Protein AF-X0WG64-F1 (afdb_monomer_lite)

Structure (mmCIF, N/CA/C/O backbone):
data_AF-X0WG64-F1
#
_entry.id   AF-X0WG64-F1
#
loop_
_atom_site.group_PDB
_atom_site.id
_atom_site.type_symbol
_atom_site.label_atom_id
_atom_site.label_alt_id
_atom_site.label_comp_id
_atom_site.label_asym_id
_atom_site.label_entity_id
_atom_site.label_seq_id
_atom_site.pdbx_PDB_ins_code
_atom_site.Cartn_x
_atom_site.Cartn_y
_atom_site.Cartn_z
_atom_site.occupancy
_atom_site.B_iso_or_equiv
_atom_site.auth_seq_id
_atom_site.auth_comp_id
_atom_site.auth_asym_id
_atom_site.auth_atom_id
_atom_site.pdbx_PDB_model_num
ATOM 1 N N . MET A 1 1 ? -13.871 -3.771 12.483 1.00 64.31 1 MET A N 1
ATOM 2 C CA . MET A 1 1 ? -13.873 -3.910 11.014 1.00 64.31 1 MET A CA 1
ATOM 3 C C . MET A 1 1 ? -12.512 -3.430 10.555 1.00 64.31 1 MET A C 1
ATOM 5 O O . MET A 1 1 ? -12.161 -2.310 10.900 1.00 64.31 1 MET A O 1
ATOM 9 N N . GLU A 1 2 ? -11.718 -4.296 9.933 1.00 74.75 2 GLU A N 1
ATOM 10 C CA . GLU A 1 2 ? -10.364 -3.964 9.475 1.00 74.75 2 GLU A CA 1
ATOM 11 C C . GLU A 1 2 ? -10.422 -3.483 8.025 1.00 74.75 2 GLU A C 1
ATOM 13 O O . GLU A 1 2 ? -11.144 -4.061 7.213 1.00 74.75 2 GLU A O 1
ATOM 18 N N . LEU A 1 3 ? -9.712 -2.396 7.721 1.00 78.44 3 LEU A N 1
ATOM 19 C CA . LEU A 1 3 ? -9.601 -1.850 6.370 1.00 78.44 3 LEU A CA 1
ATOM 20 C C . LEU A 1 3 ? -8.249 -2.271 5.801 1.00 78.44 3 LEU A C 1
ATOM 22 O O . LEU A 1 3 ? -7.206 -2.017 6.411 1.00 78.44 3 LEU A O 1
ATOM 26 N N . GLY A 1 4 ? -8.281 -2.922 4.641 1.00 83.25 4 GLY A N 1
ATOM 27 C CA . GLY A 1 4 ? -7.089 -3.404 3.958 1.00 83.25 4 GLY A CA 1
ATOM 28 C C . GLY A 1 4 ? -7.017 -2.976 2.499 1.00 83.25 4 GLY A C 1
ATOM 29 O O . GLY A 1 4 ? -7.963 -2.409 1.951 1.00 83.25 4 GLY A O 1
ATOM 30 N N . VAL A 1 5 ? -5.870 -3.242 1.879 1.00 84.75 5 VAL A N 1
ATOM 31 C CA . VAL A 1 5 ? -5.602 -2.956 0.463 1.00 84.75 5 VAL A CA 1
ATOM 32 C C . VAL A 1 5 ? -4.997 -4.170 -0.227 1.00 84.75 5 VAL A C 1
ATOM 34 O O . VAL A 1 5 ? -4.210 -4.904 0.368 1.00 84.75 5 VAL A O 1
ATOM 37 N N . MET A 1 6 ? -5.335 -4.374 -1.498 1.00 85.31 6 MET A N 1
ATOM 38 C CA . MET A 1 6 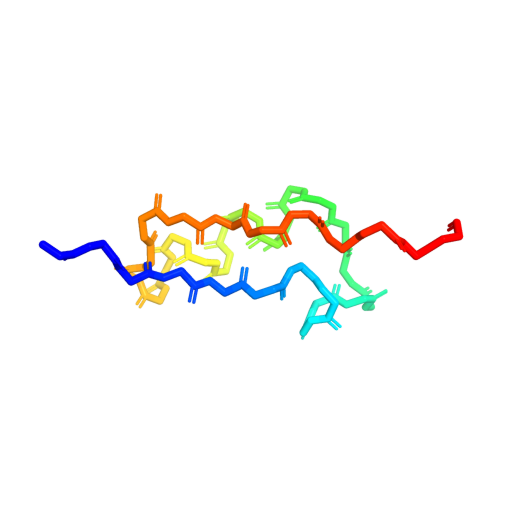? -4.679 -5.392 -2.314 1.00 85.31 6 MET A CA 1
ATOM 39 C C . MET A 1 6 ? -3.265 -4.943 -2.677 1.00 85.31 6 MET A C 1
ATOM 41 O O . MET A 1 6 ? -3.072 -3.850 -3.209 1.00 85.31 6 MET A O 1
ATOM 45 N N . 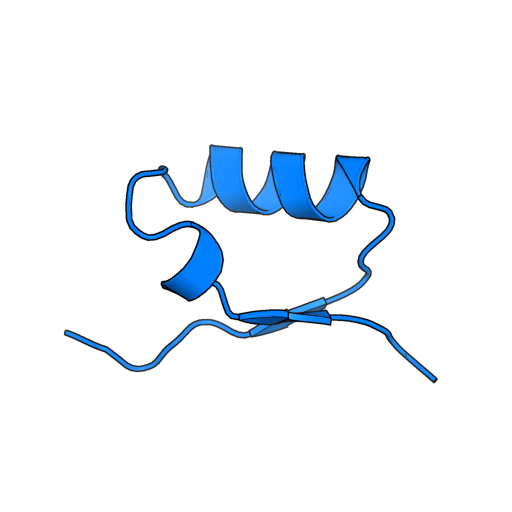ALA A 1 7 ? -2.279 -5.817 -2.474 1.00 81.69 7 ALA A N 1
ATOM 46 C CA . ALA A 1 7 ? -0.886 -5.563 -2.841 1.00 81.69 7 ALA A CA 1
ATOM 47 C C . ALA A 1 7 ? -0.720 -5.224 -4.334 1.00 81.69 7 ALA A C 1
ATOM 49 O O . ALA A 1 7 ? 0.180 -4.479 -4.703 1.00 81.69 7 ALA A O 1
ATOM 50 N N . ASN A 1 8 ? -1.640 -5.691 -5.186 1.00 82.44 8 ASN A N 1
ATOM 51 C CA . ASN A 1 8 ? -1.666 -5.367 -6.612 1.00 82.44 8 ASN A CA 1
ATOM 52 C C . ASN A 1 8 ? -1.861 -3.863 -6.904 1.00 82.44 8 ASN A C 1
ATOM 54 O O . ASN A 1 8 ? -1.480 -3.394 -7.970 1.00 82.44 8 ASN A O 1
ATOM 58 N N . CYS A 1 9 ? -2.395 -3.075 -5.961 1.00 81.56 9 CYS A N 1
ATOM 59 C CA . CYS A 1 9 ? -2.425 -1.609 -6.067 1.00 81.56 9 CYS A CA 1
ATOM 60 C C . CYS A 1 9 ? -1.024 -0.971 -5.994 1.00 81.56 9 CYS A C 1
ATOM 62 O O . CYS A 1 9 ? -0.878 0.221 -6.257 1.00 81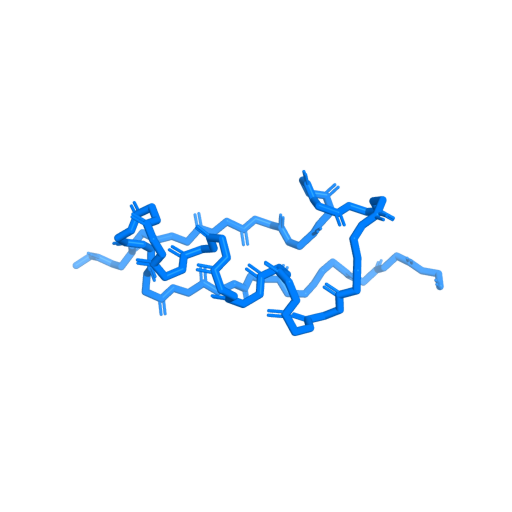.56 9 CYS A O 1
ATOM 64 N N . PHE A 1 10 ? -0.006 -1.754 -5.632 1.00 83.44 10 PHE A N 1
ATOM 65 C CA . PHE A 1 10 ? 1.386 -1.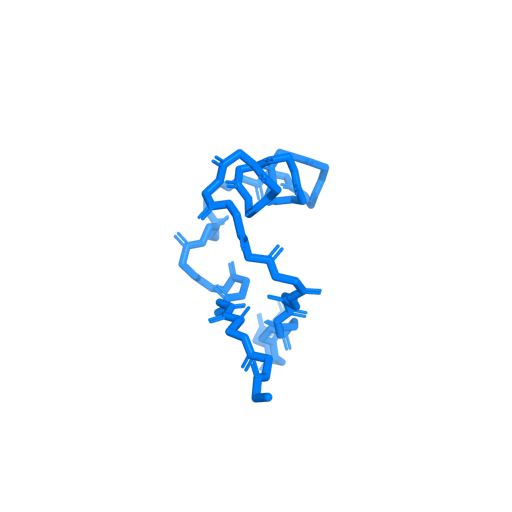347 -5.481 1.00 83.44 10 PHE A CA 1
ATOM 66 C C . PHE A 1 10 ? 2.328 -2.236 -6.305 1.00 83.44 10 PHE A C 1
ATOM 68 O O . PHE A 1 10 ? 3.483 -2.403 -5.936 1.00 83.44 10 PHE A O 1
ATOM 75 N N . SER A 1 11 ? 1.862 -2.798 -7.426 1.00 80.44 11 SER A N 1
ATOM 76 C CA . SER A 1 11 ? 2.641 -3.729 -8.260 1.00 80.44 11 SER A CA 1
ATOM 77 C C . SER A 1 11 ? 3.948 -3.152 -8.831 1.00 80.44 11 SER A C 1
ATOM 79 O O . SER A 1 11 ? 4.785 -3.907 -9.310 1.00 80.44 11 SER A O 1
ATOM 81 N N . ASP A 1 12 ? 4.121 -1.826 -8.812 1.00 86.06 12 ASP A N 1
ATOM 82 C CA . ASP A 1 12 ? 5.362 -1.137 -9.202 1.00 86.06 12 ASP A CA 1
ATOM 83 C C . ASP A 1 12 ? 6.373 -0.997 -8.046 1.00 86.06 12 ASP A C 1
ATOM 85 O O . ASP A 1 12 ? 7.526 -0.630 -8.267 1.00 86.06 12 ASP A O 1
ATOM 89 N N . LYS A 1 13 ? 5.966 -1.320 -6.813 1.00 82.69 13 LYS A N 1
ATOM 90 C CA . LYS A 1 13 ? 6.759 -1.128 -5.597 1.00 82.69 13 LYS A CA 1
ATOM 91 C C . LYS A 1 13 ? 7.258 -2.449 -5.032 1.00 82.69 13 LYS A C 1
ATOM 93 O O . LYS A 1 13 ? 6.613 -3.490 -5.129 1.00 82.69 13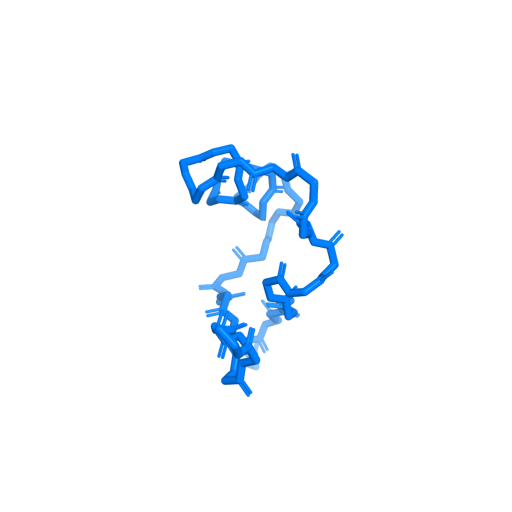 LYS A O 1
ATOM 98 N N . SER A 1 14 ? 8.383 -2.374 -4.328 1.00 87.94 14 SER A N 1
ATOM 99 C CA . SER A 1 14 ? 8.854 -3.461 -3.473 1.00 87.94 14 SER A CA 1
ATOM 100 C C . SER A 1 14 ? 7.860 -3.747 -2.341 1.00 87.94 14 SER A C 1
ATOM 102 O O . SER A 1 14 ? 7.064 -2.890 -1.938 1.00 87.94 14 SER A O 1
ATOM 104 N N . TRP A 1 15 ? 7.938 -4.948 -1.765 1.00 84.31 15 TRP A N 1
ATOM 105 C CA . TRP A 1 15 ? 7.086 -5.337 -0.638 1.00 84.31 15 TRP A CA 1
ATOM 106 C C . TRP A 1 15 ? 7.252 -4.416 0.582 1.00 84.31 15 TRP A C 1
ATOM 108 O O . TRP A 1 15 ? 6.267 -4.042 1.218 1.00 84.31 15 TRP A O 1
ATOM 118 N N . GLU A 1 16 ? 8.483 -3.990 0.880 1.00 89.44 16 GLU A N 1
ATOM 119 C CA . GLU A 1 16 ? 8.768 -3.057 1.979 1.00 89.44 16 GLU A CA 1
ATOM 120 C C . GLU A 1 16 ? 8.097 -1.690 1.771 1.00 89.44 16 GLU A C 1
ATOM 122 O O . GLU A 1 16 ? 7.437 -1.179 2.679 1.00 89.44 16 GLU A O 1
ATOM 127 N N . ASP A 1 17 ? 8.190 -1.126 0.564 1.00 90.50 17 ASP A N 1
ATOM 128 C CA . ASP A 1 17 ? 7.543 0.144 0.215 1.00 90.50 17 ASP A CA 1
ATOM 129 C C . ASP A 1 17 ? 6.015 0.037 0.221 1.00 90.50 17 ASP A C 1
ATOM 131 O O . ASP A 1 17 ? 5.323 0.971 0.630 1.00 90.50 17 ASP A O 1
ATOM 135 N N . THR A 1 18 ? 5.481 -1.119 -0.175 1.00 88.50 18 THR A N 1
ATOM 136 C CA . THR A 1 18 ? 4.049 -1.430 -0.097 1.00 88.50 18 THR A CA 1
ATOM 137 C C . THR A 1 18 ? 3.570 -1.449 1.354 1.00 88.50 18 THR A C 1
ATOM 139 O O . THR A 1 18 ? 2.583 -0.792 1.689 1.00 88.50 18 THR A O 1
ATOM 142 N N . CYS A 1 19 ? 4.305 -2.128 2.241 1.00 87.56 19 CYS A N 1
ATOM 143 C CA . CYS A 1 19 ? 4.002 -2.175 3.672 1.00 87.56 19 CYS A CA 1
ATOM 144 C C . CYS A 1 19 ? 4.051 -0.789 4.315 1.00 87.56 19 CYS A C 1
ATOM 146 O O . CYS A 1 19 ? 3.188 -0.436 5.122 1.00 87.56 19 CYS A O 1
ATOM 148 N N . LYS A 1 20 ? 5.040 0.021 3.929 1.00 91.06 20 LYS A N 1
ATOM 149 C CA . LYS A 1 20 ? 5.168 1.399 4.395 1.00 91.06 20 LYS A CA 1
ATOM 150 C C . LYS A 1 20 ? 4.006 2.270 3.918 1.00 91.06 20 LYS A C 1
ATOM 152 O O . LYS A 1 20 ? 3.376 2.924 4.741 1.00 91.06 20 LYS A O 1
ATOM 157 N N . ALA A 1 21 ? 3.674 2.227 2.629 1.00 88.50 21 ALA A N 1
ATOM 158 C CA . ALA A 1 21 ? 2.580 3.010 2.057 1.00 88.50 21 ALA A CA 1
ATOM 159 C C . ALA A 1 21 ? 1.213 2.638 2.654 1.00 88.50 21 ALA A C 1
ATOM 161 O O . ALA A 1 21 ? 0.412 3.524 2.944 1.00 88.50 21 ALA A O 1
ATOM 162 N N . ALA A 1 22 ? 0.955 1.346 2.884 1.00 88.25 22 ALA A N 1
ATOM 163 C CA . ALA A 1 22 ? -0.268 0.896 3.544 1.00 88.25 22 ALA A CA 1
ATOM 164 C C . ALA A 1 22 ? -0.360 1.415 4.987 1.00 88.25 22 ALA A C 1
ATOM 166 O O . ALA A 1 22 ? -1.411 1.901 5.407 1.00 88.25 22 ALA A O 1
ATOM 167 N N . LYS A 1 23 ? 0.758 1.388 5.724 1.00 88.94 23 LYS A N 1
ATOM 168 C CA . LYS A 1 23 ? 0.834 1.919 7.087 1.00 88.94 23 LYS A CA 1
ATOM 169 C C . LYS A 1 23 ? 0.626 3.436 7.137 1.00 88.94 23 LYS A C 1
ATOM 171 O O . LYS A 1 23 ? -0.134 3.901 7.982 1.00 88.94 23 LYS A O 1
ATOM 176 N N . ASP A 1 24 ? 1.255 4.196 6.239 1.00 90.38 24 ASP A N 1
ATOM 177 C CA . ASP A 1 24 ? 1.059 5.651 6.109 1.00 90.38 24 ASP A CA 1
ATOM 178 C C . ASP A 1 24 ? -0.399 6.010 5.763 1.00 90.38 24 ASP A C 1
ATOM 180 O O . ASP A 1 24 ? -0.921 7.022 6.224 1.00 90.38 24 ASP A O 1
ATOM 184 N N . ALA A 1 25 ? -1.092 5.148 5.013 1.00 86.62 25 ALA A N 1
ATOM 185 C CA . ALA A 1 25 ? -2.514 5.290 4.696 1.00 86.62 25 ALA A CA 1
ATOM 186 C C . ALA A 1 25 ? -3.465 4.844 5.829 1.00 86.62 25 ALA A C 1
ATOM 188 O O . ALA A 1 25 ? -4.683 4.912 5.666 1.00 86.62 25 ALA A O 1
ATOM 189 N N . GLY A 1 26 ? -2.938 4.383 6.970 1.00 88.94 26 GLY A N 1
ATOM 190 C CA . GLY A 1 26 ? -3.740 3.923 8.107 1.00 88.94 26 GLY A CA 1
ATOM 191 C C . GLY A 1 26 ? -4.435 2.576 7.884 1.00 88.94 26 GLY A C 1
ATOM 192 O O . GLY A 1 26 ? -5.414 2.270 8.564 1.00 88.94 26 GLY A O 1
ATOM 193 N N . LEU A 1 27 ? -3.951 1.775 6.934 1.00 87.94 27 LEU A N 1
ATOM 194 C CA . LEU A 1 27 ? -4.497 0.456 6.632 1.00 87.94 27 LEU A CA 1
ATOM 195 C C . LEU A 1 27 ? -3.878 -0.593 7.556 1.00 87.94 27 LEU A C 1
ATOM 197 O O . LEU A 1 27 ? -2.669 -0.597 7.794 1.00 87.94 27 LEU A O 1
ATOM 201 N N . SER A 1 28 ? -4.715 -1.490 8.075 1.00 84.12 28 SER A N 1
ATOM 202 C CA . SER A 1 28 ? -4.295 -2.516 9.036 1.00 84.12 28 SER A CA 1
ATOM 203 C C . SER A 1 28 ? -3.997 -3.867 8.388 1.00 84.12 28 SER A C 1
ATOM 205 O O . SER A 1 28 ? -3.372 -4.714 9.020 1.00 84.12 28 SER A O 1
ATOM 207 N N . ALA A 1 29 ? -4.400 -4.059 7.128 1.00 85.38 29 ALA A N 1
ATOM 208 C CA . ALA A 1 29 ? -4.195 -5.297 6.389 1.00 85.38 29 ALA A CA 1
ATOM 209 C C . ALA A 1 29 ? -3.728 -5.039 4.948 1.00 85.38 29 ALA A C 1
ATOM 211 O O . ALA A 1 29 ? -4.173 -4.105 4.280 1.00 85.38 29 ALA A O 1
ATOM 212 N N . ILE A 1 30 ? -2.844 -5.903 4.456 1.00 86.00 30 ILE A N 1
ATOM 213 C CA . ILE A 1 30 ? -2.447 -5.950 3.047 1.00 86.00 30 ILE A CA 1
ATOM 214 C C . ILE A 1 30 ? -2.764 -7.352 2.563 1.00 86.00 30 ILE A C 1
ATOM 216 O O . ILE A 1 30 ? -2.239 -8.323 3.106 1.00 86.00 30 ILE A O 1
ATOM 220 N N . GLU A 1 31 ? -3.618 -7.461 1.554 1.00 84.38 31 GLU A N 1
ATOM 221 C CA . GLU A 1 31 ? -3.916 -8.742 0.928 1.00 84.38 31 GLU A CA 1
ATOM 222 C C . GLU A 1 31 ? -2.890 -8.999 -0.179 1.00 84.38 31 GLU A C 1
ATOM 224 O O . GLU A 1 31 ? -2.890 -8.279 -1.187 1.00 84.38 31 GLU A O 1
ATOM 229 N N . PRO A 1 32 ? -1.985 -9.984 -0.023 1.00 76.62 32 PRO A N 1
ATOM 230 C CA . PRO A 1 32 ? -1.086 -10.356 -1.100 1.00 76.62 32 PRO A CA 1
ATOM 231 C C . PRO A 1 32 ? -1.925 -10.908 -2.255 1.00 76.62 32 PRO A C 1
ATOM 233 O O . PRO A 1 32 ? -2.641 -11.899 -2.111 1.00 76.62 32 PRO A O 1
ATOM 236 N N . GLY A 1 33 ? -1.864 -10.248 -3.411 1.00 68.38 33 GLY A N 1
ATOM 237 C CA . GLY A 1 33 ? -2.484 -10.777 -4.617 1.00 68.38 33 GLY A CA 1
ATOM 238 C C . GLY A 1 33 ? -1.782 -12.074 -5.012 1.00 68.38 33 GLY A C 1
ATOM 239 O O . GLY A 1 33 ? -0.567 -12.083 -5.182 1.00 68.38 33 GLY A O 1
ATOM 240 N N . SER A 1 34 ? -2.526 -13.171 -5.167 1.00 53.00 34 SER A N 1
ATOM 241 C CA . SER A 1 34 ? -2.017 -14.379 -5.831 1.00 53.00 34 SER A CA 1
ATOM 242 C C . SER A 1 34 ? -1.946 -14.112 -7.333 1.00 53.00 34 SER A C 1
ATOM 244 O O 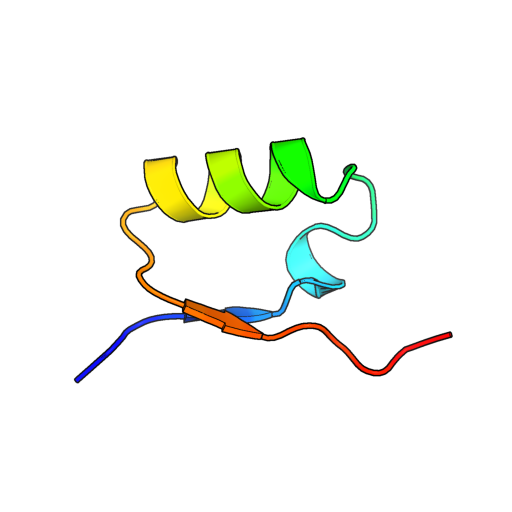. SER A 1 34 ? -2.853 -14.473 -8.078 1.00 53.00 34 SER A O 1
ATOM 246 N N . GLY A 1 35 ? -0.916 -13.398 -7.773 1.00 55.88 35 GLY A N 1
ATOM 247 C CA . GLY A 1 35 ? -0.740 -13.036 -9.172 1.00 55.88 35 GLY A CA 1
ATOM 248 C C . GLY A 1 35 ? 0.723 -13.087 -9.576 1.00 55.88 35 GLY A C 1
ATOM 249 O O . GLY A 1 35 ? 1.368 -12.052 -9.517 1.00 55.88 35 GLY A O 1
ATOM 250 N N . GLY A 1 36 ? 1.173 -14.271 -10.016 1.00 40.34 36 GLY A N 1
ATOM 251 C CA . GLY A 1 36 ? 2.374 -14.473 -10.845 1.00 40.34 36 GLY A CA 1
ATOM 252 C C . GLY A 1 36 ? 3.713 -14.340 -10.145 1.00 40.34 36 GLY A C 1
ATOM 253 O O . GLY A 1 36 ? 4.156 -13.192 -9.957 1.00 40.34 36 GLY A O 1
#

Sequence (36 aa):
MELGVMANCFSDKSWEDTCKAAKDAGLSAIEPGSGG

Organism: NCBI:txid412755

Secondary structure (DSSP, 8-state):
---EEEGGGGTTS-HHHHHHHHHHTT-SEEE-----

Radius of gyration: 9.33 Å; chains: 1; bounding box: 23×20×22 Å

pLDDT: mean 81.17, std 11.22, range [40.34, 91.06]

Foldseek 3Di:
DFAEEECVVVVVDDPVVSVVVCVVVVHPYYHDDPDD